Protein AF-A0A7R9QYS7-F1 (afdb_monomer_lite)

Organism: NCBI:txid334625

Sequence (151 aa):
MKAFGRAAPTIPLYYYHNVGRVGDMSFDLMQAVGEGVKQIPHKDLKFFLSTEEILIAALTGLDSRAANCALFNFGPVVECYKKMVSFVDQSDLDSAREEQTKIIGESMKHQMSGNYFVSAKKQFNADVKHLGINVGAARPPLCYQYEWFDS

Structure (mmCIF, N/CA/C/O backbone):
data_AF-A0A7R9QYS7-F1
#
_entry.id   AF-A0A7R9QYS7-F1
#
loop_
_atom_site.group_PDB
_atom_site.id
_atom_site.type_symbol
_atom_site.label_atom_id
_atom_site.label_alt_id
_atom_site.label_comp_id
_atom_site.label_asym_id
_atom_site.label_entity_id
_atom_site.label_seq_id
_atom_site.pdbx_PDB_ins_code
_atom_site.Cartn_x
_atom_site.Cartn_y
_atom_site.Cartn_z
_atom_site.occupancy
_atom_site.B_iso_or_equiv
_atom_site.auth_seq_id
_atom_site.auth_comp_id
_atom_site.auth_asym_id
_atom_site.auth_atom_id
_atom_site.pdbx_PDB_model_num
ATOM 1 N N . MET A 1 1 ? -22.349 -5.500 -11.537 1.00 58.94 1 MET A N 1
ATOM 2 C CA . MET A 1 1 ? -22.186 -6.567 -10.516 1.00 58.94 1 MET A CA 1
ATOM 3 C C . MET A 1 1 ? -23.169 -7.735 -10.656 1.00 58.94 1 MET A C 1
ATOM 5 O O . MET A 1 1 ? -22.706 -8.867 -10.658 1.00 58.94 1 MET A O 1
ATOM 9 N N . LYS A 1 2 ? -24.486 -7.518 -10.850 1.00 64.88 2 LYS A N 1
ATOM 10 C CA . LYS A 1 2 ? -25.498 -8.606 -10.926 1.00 64.88 2 LYS A CA 1
ATOM 11 C C . LYS A 1 2 ? -25.218 -9.698 -11.983 1.00 64.88 2 LYS A C 1
ATOM 13 O O . LYS A 1 2 ? -25.521 -10.862 -11.752 1.00 64.88 2 LYS A O 1
ATOM 18 N N . ALA A 1 3 ? -24.653 -9.355 -13.144 1.00 70.06 3 ALA A N 1
ATOM 19 C CA . ALA A 1 3 ? -24.286 -10.347 -14.166 1.00 70.06 3 ALA A CA 1
ATOM 20 C C . ALA A 1 3 ? -23.095 -11.227 -13.735 1.00 70.06 3 ALA A C 1
ATOM 22 O O . ALA A 1 3 ? -23.166 -12.444 -13.859 1.00 70.06 3 ALA A O 1
ATOM 23 N N . PHE A 1 4 ? -22.056 -10.627 -13.145 1.00 69.00 4 PHE A N 1
ATOM 24 C CA . PHE A 1 4 ? -20.877 -11.346 -12.647 1.00 69.00 4 PHE A CA 1
ATOM 25 C C . PHE A 1 4 ? -21.217 -12.293 -11.490 1.00 69.00 4 PHE A C 1
ATOM 27 O O . PHE A 1 4 ? -20.791 -13.441 -11.506 1.00 69.00 4 PHE A O 1
ATOM 34 N N . GLY A 1 5 ? -22.055 -11.858 -10.541 1.00 72.19 5 GLY A N 1
ATOM 35 C CA . GLY A 1 5 ? -22.501 -12.717 -9.434 1.00 72.19 5 GLY A CA 1
ATOM 36 C C . GLY A 1 5 ? -23.328 -13.916 -9.885 1.00 72.19 5 GLY A C 1
ATOM 37 O O . GLY A 1 5 ? -23.244 -14.976 -9.283 1.00 72.19 5 GLY A O 1
ATOM 38 N N . ARG A 1 6 ? -24.077 -13.787 -10.987 1.00 78.25 6 ARG A N 1
ATOM 39 C CA . ARG A 1 6 ? -24.810 -14.917 -11.578 1.00 78.25 6 ARG A CA 1
ATOM 40 C C . ARG A 1 6 ? -23.905 -15.880 -12.342 1.00 78.25 6 ARG A C 1
ATOM 42 O O . ARG A 1 6 ? -24.185 -17.070 -12.356 1.00 78.25 6 ARG A O 1
ATOM 49 N N . ALA A 1 7 ? -22.840 -15.377 -12.965 1.00 83.56 7 ALA A N 1
ATOM 50 C CA . ALA A 1 7 ? -21.876 -16.204 -13.687 1.00 83.56 7 ALA A CA 1
ATOM 51 C C . ALA A 1 7 ? -20.945 -16.992 -12.747 1.00 83.56 7 ALA A C 1
ATOM 53 O O . ALA A 1 7 ? -20.474 -18.063 -13.117 1.00 83.56 7 ALA A O 1
ATOM 54 N N . ALA A 1 8 ? -20.695 -16.480 -11.538 1.00 82.31 8 ALA A N 1
ATOM 55 C CA . ALA A 1 8 ? -19.837 -17.107 -10.535 1.00 82.31 8 ALA A CA 1
ATOM 56 C C . ALA A 1 8 ? -20.494 -17.093 -9.137 1.00 82.31 8 ALA A C 1
ATOM 58 O O . ALA A 1 8 ? -20.013 -16.408 -8.235 1.00 82.31 8 ALA A O 1
ATOM 59 N N . PRO A 1 9 ? -21.593 -17.843 -8.933 1.00 76.31 9 PRO A N 1
ATOM 60 C CA . PRO A 1 9 ? -22.431 -17.728 -7.734 1.00 76.31 9 PRO A CA 1
ATOM 61 C C . PRO A 1 9 ? -21.768 -18.226 -6.444 1.00 76.31 9 PRO A C 1
ATOM 63 O O . PRO A 1 9 ? -22.224 -17.894 -5.356 1.00 76.31 9 PRO A O 1
ATOM 66 N N . TH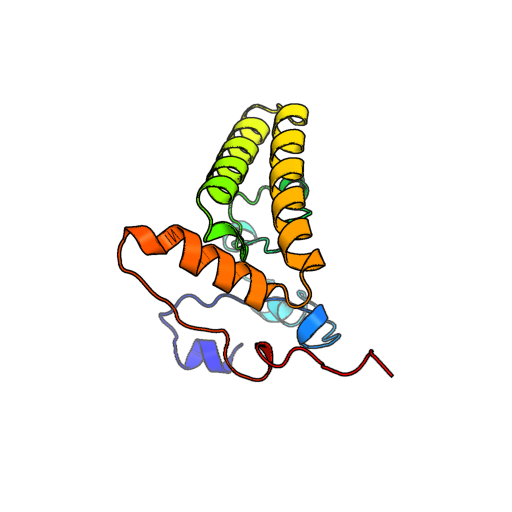R A 1 10 ? -20.702 -19.021 -6.548 1.00 84.12 10 THR A N 1
ATOM 67 C CA . THR A 1 10 ? -19.964 -19.570 -5.401 1.00 84.12 10 THR A CA 1
ATOM 68 C C . THR A 1 10 ? -18.672 -18.812 -5.095 1.00 84.12 10 THR A C 1
ATOM 70 O O . THR A 1 10 ? -18.016 -19.111 -4.098 1.00 84.12 10 THR A O 1
ATOM 73 N N . ILE A 1 11 ? -18.283 -17.845 -5.935 1.00 80.69 11 ILE A N 1
ATOM 74 C CA . ILE A 1 11 ? -17.031 -17.100 -5.779 1.00 80.69 11 ILE A CA 1
ATOM 75 C C . ILE A 1 11 ? -17.317 -15.788 -5.038 1.00 80.69 11 ILE A C 1
ATOM 77 O O . ILE A 1 11 ? -18.163 -15.013 -5.491 1.00 80.69 11 ILE A O 1
ATOM 81 N N . PRO A 1 12 ? -16.602 -15.487 -3.935 1.00 78.69 12 PRO A N 1
ATOM 82 C CA . PRO A 1 12 ? -16.707 -14.191 -3.278 1.00 78.69 12 PRO A CA 1
ATOM 83 C C . PRO A 1 12 ? -16.387 -13.053 -4.252 1.00 78.69 12 PRO A C 1
ATOM 85 O O . PRO A 1 12 ? -15.325 -13.033 -4.877 1.00 78.69 12 PRO A O 1
ATOM 88 N N . LEU A 1 13 ? -17.302 -12.093 -4.369 1.00 77.06 13 LEU A N 1
ATOM 89 C CA . LEU A 1 13 ? -17.107 -10.911 -5.201 1.00 77.06 13 LEU A CA 1
ATOM 90 C C . LEU A 1 13 ? -16.628 -9.735 -4.361 1.00 77.06 13 LEU A C 1
ATOM 92 O O . LEU A 1 13 ? -17.273 -9.351 -3.388 1.00 77.06 13 LEU A O 1
ATOM 96 N N . TYR A 1 14 ? -15.540 -9.115 -4.808 1.00 78.81 14 TYR A N 1
ATOM 97 C CA . TYR A 1 14 ? -15.017 -7.880 -4.239 1.00 78.81 14 TYR A CA 1
ATOM 98 C C . TYR A 1 14 ? -15.256 -6.742 -5.225 1.00 78.81 14 TYR A C 1
ATOM 100 O O . TYR A 1 14 ? -14.896 -6.834 -6.400 1.00 78.81 14 TYR A O 1
ATOM 108 N N . TYR A 1 15 ? -15.883 -5.670 -4.753 1.00 77.94 15 TYR A N 1
ATOM 109 C CA . TYR A 1 15 ? -16.028 -4.454 -5.538 1.00 77.94 15 TYR A CA 1
ATOM 110 C C . TYR A 1 15 ? -14.802 -3.564 -5.326 1.00 77.94 15 TYR A C 1
ATOM 112 O O . TYR A 1 15 ? -14.503 -3.178 -4.198 1.00 77.94 15 TYR A O 1
ATOM 120 N N . TYR A 1 16 ? -14.092 -3.246 -6.408 1.00 79.69 16 TYR A N 1
ATOM 121 C CA . TYR A 1 16 ? -12.925 -2.371 -6.366 1.00 79.69 16 TYR A CA 1
ATOM 122 C C . TYR A 1 16 ? -13.322 -0.950 -6.768 1.00 79.69 16 TYR A C 1
ATOM 124 O O . TYR A 1 16 ? -13.572 -0.668 -7.941 1.00 79.69 16 TYR A O 1
ATOM 132 N N . HIS A 1 17 ? -13.403 -0.062 -5.781 1.00 77.94 17 HIS A N 1
ATOM 133 C CA . HIS A 1 17 ? -13.783 1.328 -5.986 1.00 77.94 17 HIS A CA 1
ATOM 134 C C . HIS A 1 17 ? -12.545 2.198 -6.252 1.00 77.94 17 HIS A C 1
ATOM 136 O O . HIS A 1 17 ? -11.689 2.334 -5.382 1.00 77.94 17 HIS A O 1
ATOM 142 N N . ASN A 1 18 ? -12.434 2.782 -7.452 1.00 76.19 18 ASN A N 1
ATOM 143 C CA . ASN A 1 18 ? -11.303 3.639 -7.835 1.00 76.19 18 ASN A CA 1
ATOM 144 C C . ASN A 1 18 ? -11.745 4.769 -8.781 1.00 76.19 18 ASN A C 1
ATOM 146 O O . ASN A 1 18 ? -11.516 4.711 -9.991 1.00 76.19 18 ASN A O 1
ATOM 150 N N . VAL A 1 19 ? -12.393 5.791 -8.212 1.00 71.44 19 VAL A N 1
ATOM 151 C CA . VAL A 1 19 ? -12.974 6.942 -8.938 1.00 71.44 19 VAL A CA 1
ATOM 152 C C . VAL A 1 19 ? -11.934 7.673 -9.790 1.00 71.44 19 VAL A C 1
ATOM 154 O O . VAL A 1 19 ? -12.204 8.035 -10.930 1.00 71.44 19 VAL A O 1
ATOM 157 N N . GLY A 1 20 ? -10.701 7.805 -9.291 1.00 70.00 20 GLY A N 1
ATOM 158 C CA . GLY A 1 20 ? -9.627 8.503 -10.003 1.00 70.00 20 GLY A CA 1
ATOM 159 C C . GLY A 1 20 ? -9.228 7.871 -11.344 1.00 70.00 20 GLY A C 1
ATOM 160 O O . GLY A 1 20 ? -8.622 8.546 -12.170 1.00 70.00 20 GLY A O 1
ATOM 161 N N . ARG A 1 21 ? -9.555 6.592 -11.587 1.00 71.12 21 ARG A N 1
ATOM 162 C CA . ARG A 1 21 ? -9.223 5.889 -12.842 1.00 71.12 21 ARG A CA 1
ATOM 163 C C . ARG A 1 21 ? -10.401 5.625 -13.755 1.00 71.12 21 ARG A C 1
ATOM 165 O O . ARG A 1 21 ? -10.221 5.567 -14.966 1.00 71.12 21 ARG A O 1
ATOM 172 N N . VAL A 1 22 ? -11.572 5.390 -13.179 1.00 68.38 22 VAL A N 1
ATOM 173 C CA . VAL A 1 22 ? -12.776 5.038 -13.944 1.00 68.38 22 VAL A CA 1
ATOM 174 C C . VAL A 1 22 ? -13.643 6.260 -14.257 1.00 68.38 22 VAL A C 1
ATOM 176 O O . VAL A 1 22 ? -14.679 6.115 -14.900 1.00 68.38 22 VAL A O 1
ATOM 179 N N . GLY A 1 23 ? -13.197 7.452 -13.838 1.00 57.59 23 GLY A N 1
ATOM 180 C CA . GLY A 1 23 ? -13.973 8.684 -13.881 1.00 57.59 23 GLY A CA 1
ATOM 181 C C . GLY A 1 23 ? -14.973 8.750 -12.731 1.00 57.59 23 GLY A C 1
ATOM 182 O O . GLY A 1 23 ? -15.138 7.786 -11.977 1.00 57.59 23 GLY A O 1
ATOM 183 N N . ASP A 1 24 ? -15.645 9.896 -12.610 1.00 50.62 24 ASP A N 1
ATOM 184 C CA . ASP A 1 24 ? -16.733 10.095 -11.655 1.00 50.62 24 ASP A CA 1
ATOM 185 C C . ASP A 1 24 ? -17.956 9.284 -12.102 1.00 50.62 24 ASP A C 1
ATOM 187 O O . ASP A 1 24 ? -18.955 9.786 -12.611 1.00 50.62 24 ASP A O 1
ATOM 191 N N . MET A 1 25 ? -17.864 7.966 -11.950 1.00 48.19 25 MET A N 1
ATOM 192 C CA . MET A 1 25 ? -19.042 7.223 -11.575 1.00 48.19 25 MET A CA 1
ATOM 193 C C . MET A 1 25 ? -19.300 7.687 -10.159 1.00 48.19 25 MET A C 1
ATOM 195 O O . MET A 1 25 ? -18.627 7.208 -9.241 1.00 48.19 25 MET A O 1
ATOM 199 N N . SER A 1 26 ? -20.236 8.624 -10.009 1.00 48.00 26 SER A N 1
ATOM 200 C CA . SER A 1 26 ? -20.943 8.847 -8.760 1.00 48.00 26 SER A CA 1
ATOM 201 C C . SER A 1 26 ? -21.513 7.494 -8.361 1.00 48.00 26 SER A C 1
ATOM 203 O O . SER A 1 26 ? -22.609 7.072 -8.726 1.00 48.00 26 SER A O 1
ATOM 205 N N . PHE A 1 27 ? -20.664 6.716 -7.705 1.00 46.78 27 PHE A N 1
ATOM 206 C CA . PHE A 1 27 ? -21.025 5.442 -7.171 1.00 46.78 27 PHE A CA 1
ATOM 207 C C . PHE A 1 27 ? -21.769 5.848 -5.932 1.00 46.78 27 PHE A C 1
ATOM 209 O O . PHE A 1 27 ? -21.189 6.029 -4.863 1.00 46.78 27 PHE A O 1
ATOM 216 N N . ASP A 1 28 ? -23.065 6.058 -6.112 1.00 47.47 28 ASP A N 1
ATOM 217 C CA . ASP A 1 28 ? -23.952 5.972 -4.993 1.00 47.47 28 ASP A CA 1
ATOM 218 C C . ASP A 1 28 ? -23.796 4.534 -4.503 1.00 47.47 28 ASP A C 1
ATOM 220 O O . ASP A 1 28 ? -24.369 3.580 -5.045 1.00 47.47 28 ASP A O 1
ATOM 224 N N . LEU A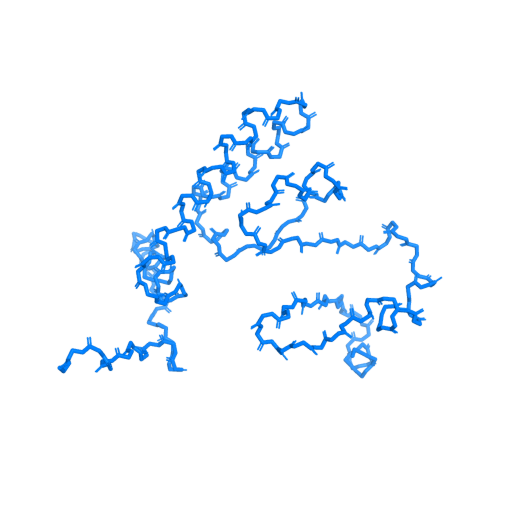 1 29 ? -22.885 4.367 -3.538 1.00 47.28 29 LEU A N 1
ATOM 225 C CA . LEU A 1 29 ? -22.684 3.131 -2.815 1.00 47.28 29 LEU A CA 1
ATOM 226 C C . LEU A 1 29 ? -24.097 2.705 -2.391 1.00 47.28 29 LEU A C 1
ATOM 228 O O . LEU A 1 29 ? -24.544 1.637 -2.768 1.00 47.28 29 LEU A O 1
ATOM 232 N N . MET A 1 30 ? -24.922 3.617 -1.875 1.00 39.72 30 MET A N 1
ATOM 233 C CA . MET A 1 30 ? -26.321 3.370 -1.517 1.00 39.72 30 MET A CA 1
ATOM 234 C C . MET A 1 30 ? -27.293 3.094 -2.679 1.00 39.72 30 MET A C 1
ATOM 236 O O . MET A 1 30 ? -28.462 2.859 -2.391 1.00 39.72 30 MET A O 1
ATOM 240 N N . GLN A 1 31 ? -26.870 3.037 -3.946 1.00 41.53 31 GLN A N 1
ATOM 241 C CA . GLN A 1 31 ? -27.692 2.622 -5.096 1.00 41.53 31 GLN A CA 1
ATOM 242 C C . GLN A 1 31 ? -27.178 1.325 -5.744 1.00 41.53 31 GLN A C 1
ATOM 244 O O . GLN A 1 31 ? -27.957 0.406 -5.992 1.00 41.53 31 GLN A O 1
ATOM 249 N N . ALA A 1 32 ? -25.863 1.179 -5.935 1.00 44.09 32 ALA A N 1
ATOM 250 C CA . ALA A 1 32 ? -25.257 -0.064 -6.435 1.00 44.09 32 ALA A CA 1
ATOM 251 C C . ALA A 1 32 ? -25.167 -1.158 -5.355 1.00 44.09 32 ALA A C 1
ATOM 253 O O . ALA A 1 32 ? -25.299 -2.353 -5.629 1.00 44.09 32 ALA A O 1
ATOM 254 N N . VAL A 1 33 ? -24.964 -0.712 -4.120 1.00 44.56 33 VAL A N 1
ATOM 255 C CA . VAL A 1 33 ? -25.013 -1.444 -2.850 1.00 44.56 33 VAL A CA 1
ATOM 256 C C . VAL A 1 33 ? -26.449 -1.259 -2.297 1.00 44.56 33 VAL A C 1
ATOM 258 O O . VAL A 1 33 ? -26.976 -2.149 -1.662 1.00 44.56 33 VAL A O 1
ATOM 261 N N . GLY A 1 34 ? -27.191 -0.219 -2.695 1.00 37.31 34 GLY A N 1
ATOM 262 C CA . GLY A 1 34 ? -28.587 0.089 -2.323 1.00 37.31 34 GLY A CA 1
ATOM 263 C C . GLY A 1 34 ? -29.666 -0.975 -2.415 1.00 37.31 34 GLY A C 1
ATOM 264 O O . GLY A 1 34 ? -30.480 -1.099 -1.503 1.00 37.31 34 GLY A O 1
ATOM 265 N N . GLU A 1 35 ? -29.697 -1.743 -3.499 1.00 39.06 35 GLU A N 1
ATOM 266 C CA . GLU A 1 35 ? -30.649 -2.856 -3.610 1.00 39.06 35 GLU A CA 1
ATOM 267 C C . GLU A 1 35 ? -30.118 -4.146 -2.966 1.00 39.06 35 GLU A C 1
ATOM 269 O O . GLU A 1 35 ? -30.905 -5.022 -2.624 1.00 39.06 35 GLU A O 1
ATOM 274 N N . GLY A 1 36 ? -28.798 -4.271 -2.783 1.00 36.97 36 GLY A N 1
ATOM 275 C CA . GLY A 1 36 ? -28.157 -5.476 -2.245 1.00 36.97 36 GLY A CA 1
ATOM 276 C C . GLY A 1 36 ? -27.792 -5.415 -0.759 1.00 36.97 36 GLY A C 1
ATOM 277 O O . GLY A 1 36 ? -27.675 -6.449 -0.130 1.00 36.97 36 GLY A O 1
ATOM 278 N N . VAL A 1 37 ? -27.632 -4.230 -0.174 1.00 40.81 37 VAL A N 1
ATOM 279 C CA . VAL A 1 37 ? -27.010 -3.990 1.145 1.00 40.81 37 VAL A CA 1
ATOM 280 C C . VAL A 1 37 ? -27.906 -3.258 2.115 1.00 40.81 37 VAL A C 1
ATOM 282 O O . VAL A 1 37 ? -27.723 -3.397 3.316 1.00 40.81 37 VAL A O 1
ATOM 285 N N . LYS A 1 38 ? -29.020 -2.687 1.648 1.00 39.91 38 LYS A N 1
ATOM 286 C CA . LYS A 1 38 ? -30.182 -2.575 2.541 1.00 39.91 38 LYS A CA 1
ATOM 287 C C . LYS A 1 38 ? -30.609 -3.948 3.102 1.00 39.91 38 LYS A C 1
ATOM 289 O O . LYS A 1 38 ? -31.336 -3.989 4.085 1.00 39.91 38 LYS A O 1
ATOM 294 N N . GLN A 1 39 ? -30.138 -5.053 2.504 1.00 41.81 39 GLN A N 1
ATOM 295 C CA . GLN A 1 39 ? -30.362 -6.432 2.950 1.00 41.81 39 GLN A CA 1
ATOM 296 C C . GLN A 1 39 ? -29.109 -7.169 3.457 1.00 41.81 39 GLN A C 1
ATOM 298 O O . GLN A 1 39 ? -29.258 -8.264 3.991 1.00 41.81 39 GLN A O 1
ATOM 303 N N . ILE A 1 40 ? -27.900 -6.611 3.312 1.00 48.84 40 ILE A N 1
ATOM 304 C CA . ILE A 1 40 ? -26.669 -7.210 3.850 1.00 48.84 40 ILE A CA 1
ATOM 305 C C . ILE A 1 40 ? -26.319 -6.418 5.108 1.00 48.84 40 ILE A C 1
ATOM 307 O O . ILE A 1 40 ? -25.910 -5.260 4.998 1.00 48.84 40 ILE A O 1
ATOM 311 N N . PRO A 1 41 ? -26.515 -6.996 6.302 1.00 52.16 41 PRO A N 1
ATOM 312 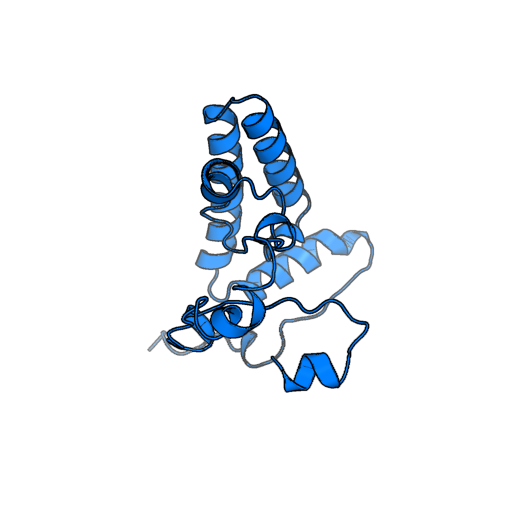C CA . PRO A 1 41 ? -26.093 -6.380 7.548 1.00 52.16 41 PRO A CA 1
ATOM 313 C C . PRO A 1 41 ? -24.661 -5.843 7.433 1.00 52.16 41 PRO A C 1
ATOM 315 O O . PRO A 1 41 ? -23.785 -6.532 6.924 1.00 52.16 41 PRO A O 1
ATOM 318 N N . HIS A 1 42 ? -24.394 -4.636 7.941 1.00 56.44 42 HIS A N 1
ATOM 319 C CA . HIS A 1 42 ? -23.054 -4.024 7.896 1.00 56.44 42 HIS A CA 1
ATOM 320 C C . HIS A 1 42 ? -21.932 -4.954 8.400 1.00 56.44 42 HIS A C 1
ATOM 322 O O . HIS A 1 42 ? -20.813 -4.880 7.903 1.00 56.44 42 HIS A O 1
ATOM 328 N N . LYS A 1 43 ? -22.244 -5.866 9.332 1.00 59.91 43 LYS A N 1
ATOM 329 C CA . LYS A 1 43 ? -21.332 -6.900 9.859 1.00 59.91 43 LYS A CA 1
ATOM 330 C C . LYS A 1 43 ? -20.834 -7.908 8.806 1.00 59.91 43 LYS A C 1
ATOM 332 O O . LYS A 1 43 ? -19.827 -8.568 9.029 1.00 59.91 43 LYS A O 1
ATOM 337 N N . ASP A 1 44 ? -21.542 -8.038 7.688 1.00 64.25 44 ASP A N 1
ATOM 338 C CA . ASP A 1 44 ? -21.256 -8.996 6.618 1.00 64.25 44 ASP A CA 1
ATOM 339 C C . ASP A 1 44 ? -20.455 -8.349 5.467 1.00 64.25 44 ASP A C 1
ATOM 341 O O . ASP A 1 44 ? -20.087 -9.018 4.499 1.00 64.25 44 ASP A O 1
ATOM 345 N N . LEU A 1 45 ? -20.144 -7.049 5.571 1.00 66.94 45 LEU A N 1
ATOM 346 C CA . LEU A 1 45 ? -19.270 -6.336 4.643 1.00 66.94 45 LEU A CA 1
ATOM 347 C C . LEU A 1 45 ? -17.852 -6.254 5.202 1.00 66.94 45 LEU A C 1
ATOM 349 O O . LEU A 1 45 ? -17.633 -5.853 6.342 1.00 66.94 45 LEU A O 1
ATOM 353 N N . LYS A 1 46 ? -16.870 -6.572 4.356 1.00 72.75 46 LYS A N 1
ATOM 354 C CA . LYS A 1 46 ? -15.456 -6.329 4.645 1.00 72.75 46 LYS A CA 1
ATOM 355 C C . LYS A 1 46 ? -14.969 -5.161 3.808 1.00 72.75 46 LYS A C 1
ATOM 357 O O . LYS A 1 46 ? -14.994 -5.224 2.579 1.00 72.75 46 LYS A O 1
ATOM 362 N N . PHE A 1 47 ? -14.515 -4.114 4.480 1.00 75.75 47 PHE A N 1
ATOM 363 C CA . PHE A 1 47 ? -13.857 -2.988 3.840 1.00 75.75 47 PHE A CA 1
ATOM 364 C C . PHE A 1 47 ? -12.362 -3.281 3.739 1.00 75.75 47 PHE A C 1
ATOM 366 O O . PHE A 1 47 ? -11.762 -3.833 4.653 1.00 75.75 47 PHE A O 1
ATOM 373 N N . PHE A 1 48 ? -11.771 -2.945 2.599 1.00 81.81 48 PHE A N 1
ATOM 374 C CA . PHE A 1 48 ? -10.333 -3.027 2.382 1.00 81.81 48 PHE A CA 1
ATOM 375 C C . PHE A 1 48 ? -9.899 -1.651 1.916 1.00 81.81 48 PHE A C 1
ATOM 377 O O . PHE A 1 48 ? -10.335 -1.211 0.852 1.00 81.81 48 PHE A O 1
ATOM 384 N N . LEU A 1 49 ? -9.089 -0.955 2.709 1.00 81.19 49 LEU A N 1
ATOM 385 C CA . LEU A 1 49 ? -8.567 0.335 2.271 1.00 81.19 49 LEU A CA 1
ATOM 386 C C . LEU A 1 49 ? -7.331 0.144 1.406 1.00 81.19 49 LEU A C 1
ATOM 388 O O . LEU A 1 49 ? -6.498 -0.717 1.678 1.00 81.19 49 LEU A O 1
ATOM 392 N N . SER A 1 50 ? -7.244 0.955 0.356 1.00 82.56 50 SER A N 1
ATOM 393 C CA . SER A 1 50 ? -6.235 0.810 -0.693 1.00 82.56 50 SER A CA 1
ATOM 394 C C . SER A 1 50 ? -5.359 2.031 -0.909 1.00 82.56 50 SER A C 1
ATOM 396 O O . SER A 1 50 ? -4.572 2.036 -1.847 1.00 82.56 50 SER A O 1
ATOM 398 N N . THR A 1 51 ? -5.495 3.044 -0.058 1.00 83.62 51 THR A N 1
ATOM 399 C CA . THR A 1 51 ? -4.723 4.283 -0.143 1.00 83.62 51 THR A CA 1
ATOM 400 C C . THR A 1 51 ? -3.692 4.286 0.974 1.00 83.62 51 THR A C 1
ATOM 402 O O . THR A 1 51 ? -4.045 4.453 2.145 1.00 83.62 51 THR A O 1
ATOM 405 N N . GLU A 1 52 ? -2.431 4.064 0.607 1.00 85.25 52 GLU A N 1
ATOM 406 C CA . GLU A 1 52 ? -1.293 3.933 1.516 1.00 85.25 52 GLU A CA 1
ATOM 407 C C . GLU A 1 52 ? -1.174 5.113 2.491 1.00 85.25 52 GLU A C 1
ATOM 409 O O . GLU A 1 52 ? -0.784 4.925 3.641 1.00 85.25 52 GLU A O 1
ATOM 414 N N . GLU A 1 53 ? -1.539 6.320 2.059 1.00 84.94 53 GLU A N 1
ATOM 415 C CA . GLU A 1 53 ? -1.344 7.570 2.796 1.00 84.94 53 GLU A CA 1
ATOM 416 C C . GLU A 1 53 ? -2.327 7.787 3.958 1.00 84.94 53 GLU A C 1
ATOM 418 O O . GLU A 1 53 ? -2.092 8.648 4.805 1.00 84.94 53 GLU A O 1
ATOM 423 N N . ILE A 1 54 ? -3.424 7.025 4.018 1.00 85.69 54 ILE A N 1
ATOM 424 C CA . ILE A 1 54 ? -4.516 7.235 4.988 1.00 85.69 54 ILE A CA 1
ATOM 425 C C . ILE A 1 54 ? -4.910 5.958 5.745 1.00 85.69 54 ILE A C 1
ATOM 427 O O . ILE A 1 54 ? -6.016 5.859 6.283 1.00 85.69 54 ILE A O 1
ATOM 431 N N . LEU A 1 55 ? -4.018 4.969 5.813 1.00 89.50 55 LEU A N 1
ATOM 432 C CA . LEU A 1 55 ? -4.286 3.682 6.462 1.00 89.50 55 LEU A CA 1
ATOM 433 C C . LEU A 1 55 ? -4.613 3.821 7.958 1.00 89.50 55 LEU A C 1
ATOM 435 O O . LEU A 1 55 ? -5.500 3.131 8.451 1.00 89.50 55 LEU A O 1
ATOM 439 N N . ILE A 1 56 ? -3.979 4.744 8.684 1.00 88.62 56 ILE A N 1
ATOM 440 C CA . ILE A 1 56 ? -4.280 4.973 10.108 1.00 88.62 56 ILE A CA 1
ATOM 441 C C . ILE A 1 56 ? -5.714 5.477 10.346 1.00 88.62 56 ILE A C 1
ATOM 443 O O . ILE A 1 56 ? -6.364 5.084 11.319 1.00 88.62 56 ILE A O 1
ATOM 447 N N . ALA A 1 57 ? -6.249 6.299 9.437 1.00 83.56 57 ALA A N 1
ATOM 448 C CA . ALA A 1 57 ? -7.629 6.777 9.517 1.00 83.56 57 ALA A CA 1
ATOM 449 C C . ALA A 1 57 ? -8.624 5.626 9.293 1.00 83.56 57 ALA A C 1
ATOM 451 O O . ALA A 1 57 ? -9.689 5.590 9.905 1.00 83.56 57 ALA A O 1
ATOM 452 N N . ALA A 1 58 ? -8.246 4.642 8.471 1.00 81.69 58 ALA A N 1
ATOM 453 C CA . ALA A 1 58 ? -9.004 3.410 8.282 1.00 81.69 58 ALA A CA 1
ATOM 454 C C . ALA A 1 58 ? -9.119 2.596 9.574 1.00 81.69 58 ALA A C 1
ATOM 456 O O . ALA A 1 58 ? -10.206 2.151 9.943 1.00 81.69 58 ALA A O 1
ATOM 457 N N . LEU A 1 59 ? -7.981 2.412 10.247 1.00 84.12 59 LEU A N 1
ATOM 458 C CA . LEU A 1 59 ? -7.878 1.596 11.451 1.00 84.12 59 LEU A CA 1
ATOM 459 C C . LEU A 1 59 ? -8.677 2.198 12.606 1.00 84.12 59 LEU A C 1
ATOM 461 O O . LEU A 1 59 ? -9.347 1.474 13.331 1.00 84.12 59 LEU A O 1
ATOM 465 N N . THR A 1 60 ? -8.628 3.521 12.748 1.00 84.38 60 THR A N 1
ATOM 466 C CA . THR A 1 60 ? -9.243 4.236 13.874 1.00 84.38 60 THR A CA 1
ATOM 467 C C . THR A 1 60 ? -10.694 4.655 13.619 1.00 84.38 60 THR A C 1
ATOM 469 O O . THR A 1 60 ? -11.487 4.672 14.554 1.00 84.38 60 THR A O 1
ATOM 472 N N . GLY A 1 61 ? -11.064 4.985 12.375 1.00 76.12 61 GLY A N 1
ATOM 473 C CA . GLY A 1 61 ? -12.395 5.506 12.037 1.00 76.12 61 GLY A CA 1
ATOM 474 C C . GLY A 1 61 ? -13.376 4.477 11.473 1.00 76.12 61 GLY A C 1
ATOM 475 O O . GLY A 1 61 ? -14.581 4.618 11.665 1.00 76.12 61 GLY A O 1
ATOM 476 N N . LEU A 1 62 ? -12.881 3.451 10.773 1.00 71.44 62 LEU A N 1
ATOM 477 C CA . LEU A 1 62 ? -13.713 2.416 10.137 1.00 71.44 62 LEU A CA 1
ATOM 478 C C . LEU A 1 62 ? -13.577 1.047 10.810 1.00 71.44 62 LEU A C 1
ATOM 480 O O . LEU A 1 62 ? -14.198 0.087 10.356 1.00 71.44 62 LEU A O 1
ATOM 484 N N . ASP A 1 63 ? -12.732 0.955 11.840 1.00 72.31 63 ASP A N 1
ATOM 485 C CA . ASP A 1 63 ? -12.364 -0.281 12.538 1.00 72.31 63 ASP A CA 1
ATOM 486 C C . ASP A 1 63 ? -11.922 -1.416 11.588 1.00 72.31 63 ASP A C 1
ATOM 488 O O . ASP A 1 63 ? -12.012 -2.608 11.878 1.00 72.31 63 ASP A O 1
ATOM 492 N N . SER A 1 64 ? -11.410 -1.055 10.408 1.00 79.75 64 SER A N 1
ATOM 493 C CA . SER A 1 64 ? -11.024 -2.024 9.387 1.00 79.75 64 SER A CA 1
ATOM 494 C C . SER A 1 64 ? -9.557 -2.392 9.532 1.00 79.75 64 SER A C 1
ATOM 496 O O . SER A 1 64 ? -8.681 -1.610 9.180 1.00 79.75 64 SER A O 1
ATOM 498 N N . ARG A 1 65 ? -9.278 -3.621 9.978 1.00 83.94 65 ARG A N 1
ATOM 499 C CA . ARG A 1 65 ? -7.910 -4.178 10.030 1.00 83.94 65 ARG A CA 1
ATOM 500 C C . ARG A 1 65 ? -7.399 -4.686 8.678 1.00 83.94 65 ARG A C 1
ATOM 502 O O . ARG A 1 65 ? -6.227 -5.047 8.553 1.00 83.94 65 ARG A O 1
ATOM 509 N N . ALA A 1 66 ? -8.259 -4.723 7.664 1.00 84.31 66 ALA A N 1
ATOM 510 C CA . ALA A 1 66 ? -7.907 -5.182 6.331 1.00 84.31 66 ALA A CA 1
ATOM 511 C C . ALA A 1 66 ? -7.534 -4.007 5.413 1.00 84.31 66 ALA A C 1
ATOM 513 O O . ALA A 1 66 ? -8.268 -3.022 5.298 1.00 84.31 66 ALA A O 1
ATOM 514 N N . ALA A 1 67 ? -6.406 -4.151 4.719 1.00 88.06 67 ALA A N 1
ATOM 515 C CA . ALA A 1 67 ? -5.914 -3.200 3.731 1.00 88.06 67 ALA A CA 1
ATOM 516 C C . ALA A 1 67 ? -5.365 -3.938 2.503 1.00 88.06 67 ALA A C 1
ATOM 518 O O . ALA A 1 67 ? -4.906 -5.078 2.594 1.00 88.06 67 ALA A O 1
ATOM 519 N N . ASN A 1 68 ? -5.445 -3.287 1.348 1.00 88.00 68 ASN A N 1
ATOM 520 C CA . ASN A 1 68 ? -4.968 -3.782 0.065 1.00 88.00 68 ASN A CA 1
ATOM 521 C C . ASN A 1 68 ? -4.208 -2.666 -0.655 1.00 88.00 68 ASN A C 1
ATOM 523 O O . ASN A 1 68 ? -4.820 -1.862 -1.356 1.00 88.00 68 ASN A O 1
ATOM 527 N N . CYS A 1 69 ? -2.890 -2.645 -0.484 1.00 89.12 69 CYS A N 1
ATOM 528 C CA . CYS A 1 69 ? -2.001 -1.605 -0.988 1.00 89.12 69 CYS A CA 1
ATOM 529 C C . CYS A 1 69 ? -0.987 -2.176 -1.979 1.00 89.12 69 CYS A C 1
ATOM 531 O O . CYS A 1 69 ? -0.505 -3.301 -1.822 1.00 89.12 69 CYS A O 1
ATOM 533 N N . ALA A 1 70 ? -0.614 -1.384 -2.983 1.00 86.25 70 ALA A N 1
ATOM 534 C CA . ALA A 1 70 ? 0.369 -1.787 -3.982 1.00 86.25 70 ALA A CA 1
ATOM 535 C C . ALA A 1 70 ? 1.746 -2.036 -3.345 1.00 86.25 70 ALA A C 1
ATOM 537 O O . ALA A 1 70 ? 2.466 -2.949 -3.759 1.00 86.25 70 ALA A O 1
ATOM 538 N N . LEU A 1 71 ? 2.088 -1.277 -2.300 1.00 89.19 71 LEU A N 1
ATOM 539 C CA . LEU A 1 71 ? 3.361 -1.418 -1.589 1.00 89.19 71 LEU A CA 1
ATOM 540 C C . LEU A 1 71 ? 3.438 -2.624 -0.649 1.00 89.19 71 LEU A C 1
ATOM 542 O O . LEU A 1 71 ? 4.518 -2.931 -0.155 1.00 89.19 71 LEU A O 1
ATOM 546 N N . PHE A 1 72 ? 2.350 -3.363 -0.418 1.00 91.31 72 PHE A N 1
ATOM 547 C CA . PHE A 1 72 ? 2.395 -4.561 0.437 1.00 91.31 72 PHE A CA 1
ATOM 548 C C . PHE A 1 72 ? 3.125 -5.746 -0.211 1.00 91.31 72 PHE A C 1
ATOM 550 O O . PHE A 1 72 ? 3.281 -6.799 0.400 1.00 91.31 72 PHE A O 1
ATOM 557 N N . ASN A 1 73 ? 3.638 -5.559 -1.426 1.00 86.62 73 ASN A N 1
ATOM 558 C CA . ASN A 1 73 ? 4.625 -6.451 -2.024 1.00 86.62 73 ASN A CA 1
ATOM 559 C C . ASN A 1 73 ? 6.032 -6.274 -1.414 1.00 86.62 73 ASN A C 1
ATOM 561 O O . ASN A 1 73 ? 6.904 -7.103 -1.664 1.00 86.62 73 ASN A O 1
ATOM 565 N N . PHE A 1 74 ? 6.256 -5.225 -0.613 1.00 89.50 74 PHE A N 1
ATOM 566 C CA . PHE A 1 74 ? 7.529 -4.931 0.040 1.00 89.50 74 PHE A CA 1
ATOM 567 C C . PHE A 1 74 ? 7.468 -5.275 1.528 1.00 89.50 74 PHE A C 1
ATOM 569 O O . PHE A 1 74 ? 6.686 -4.695 2.285 1.00 89.50 74 PHE A O 1
ATOM 576 N N . GLY A 1 75 ? 8.340 -6.190 1.961 1.00 88.38 75 GLY A N 1
ATOM 577 C CA . GLY A 1 75 ? 8.425 -6.643 3.354 1.00 88.38 75 GLY A CA 1
ATOM 578 C C . GLY A 1 75 ? 8.472 -5.500 4.378 1.00 88.38 75 GLY A C 1
ATOM 579 O O . GLY A 1 75 ? 7.643 -5.494 5.285 1.00 88.38 75 GLY A O 1
ATOM 580 N N . PRO A 1 76 ? 9.350 -4.488 4.222 1.00 90.44 76 PRO A N 1
ATOM 581 C CA . PRO A 1 76 ? 9.423 -3.368 5.161 1.00 90.44 76 PRO A CA 1
ATOM 582 C C . PRO A 1 76 ? 8.098 -2.616 5.341 1.00 90.44 76 PRO A C 1
ATOM 584 O O . PRO A 1 76 ? 7.751 -2.254 6.463 1.00 90.44 76 PRO A O 1
ATOM 587 N N . VAL A 1 77 ? 7.329 -2.422 4.265 1.00 93.00 77 VAL A N 1
ATOM 588 C CA . VAL A 1 77 ? 6.036 -1.720 4.318 1.00 93.00 77 VAL A CA 1
ATOM 589 C C . VAL A 1 77 ? 4.991 -2.561 5.049 1.00 93.00 77 VAL A C 1
ATOM 591 O O . VAL A 1 77 ? 4.254 -2.037 5.883 1.00 93.00 77 VAL A O 1
ATOM 594 N N . VAL A 1 78 ? 4.957 -3.872 4.791 1.00 93.56 78 VAL A N 1
ATOM 595 C CA . VAL A 1 78 ? 4.070 -4.805 5.504 1.00 93.56 78 VAL A CA 1
ATOM 596 C C . VAL A 1 78 ? 4.380 -4.823 7.000 1.00 93.56 78 VAL A C 1
ATOM 598 O O . VAL A 1 78 ? 3.461 -4.814 7.817 1.00 93.56 78 VAL A O 1
ATOM 601 N N . GLU A 1 79 ? 5.657 -4.815 7.375 1.00 95.56 79 GLU A N 1
ATOM 602 C CA . GLU A 1 79 ? 6.055 -4.780 8.782 1.00 95.56 79 GLU A CA 1
ATOM 603 C C . GLU A 1 79 ? 5.680 -3.454 9.459 1.00 95.56 79 GLU A C 1
ATOM 605 O O . GLU A 1 79 ? 5.187 -3.477 10.588 1.00 95.56 79 GLU A O 1
ATOM 610 N N . CYS A 1 80 ? 5.813 -2.314 8.768 1.00 96.25 80 CYS A N 1
ATOM 611 C CA . CYS A 1 80 ? 5.302 -1.031 9.269 1.00 96.25 80 CYS A CA 1
ATOM 612 C C . CYS A 1 80 ? 3.781 -1.091 9.482 1.00 96.25 80 CYS A C 1
ATOM 614 O O . CYS A 1 80 ? 3.286 -0.700 10.537 1.00 96.25 80 CYS A O 1
ATOM 616 N N . TYR A 1 81 ? 3.029 -1.653 8.527 1.00 95.75 81 TYR A N 1
ATOM 617 C CA . TYR A 1 81 ? 1.575 -1.789 8.650 1.00 95.75 81 TYR A CA 1
ATOM 618 C C . TYR A 1 81 ? 1.169 -2.674 9.837 1.00 95.75 81 TYR A C 1
ATOM 620 O O . TYR A 1 81 ? 0.298 -2.296 10.618 1.00 95.75 81 TYR A O 1
ATOM 628 N N . LYS A 1 82 ? 1.822 -3.827 10.029 1.00 95.69 82 LYS A N 1
ATOM 629 C CA . LYS A 1 82 ? 1.555 -4.708 11.180 1.00 95.69 82 LYS A CA 1
ATOM 630 C C . LYS A 1 82 ? 1.827 -4.015 12.515 1.00 95.69 82 LYS A C 1
ATOM 632 O O . LYS A 1 82 ? 1.032 -4.153 13.443 1.00 95.69 82 LYS A O 1
ATOM 637 N N . LYS A 1 83 ? 2.930 -3.264 12.617 1.00 97.56 83 LYS A N 1
ATOM 638 C CA . LYS A 1 83 ? 3.243 -2.468 13.814 1.00 97.56 83 LYS A CA 1
ATOM 639 C C . LYS A 1 83 ? 2.199 -1.388 14.053 1.00 97.56 83 LYS A C 1
ATOM 641 O O . LYS A 1 83 ? 1.706 -1.276 15.166 1.00 97.56 83 LYS A O 1
ATOM 646 N N . MET A 1 84 ? 1.814 -0.662 13.006 1.00 96.56 84 MET A N 1
ATOM 647 C CA . MET A 1 84 ? 0.766 0.354 13.074 1.00 96.56 84 MET A CA 1
ATOM 648 C C . MET A 1 84 ? -0.548 -0.223 13.614 1.00 96.56 84 MET A C 1
ATOM 650 O O . MET A 1 84 ? -1.134 0.365 14.515 1.00 96.56 84 MET A O 1
ATOM 654 N N . VAL A 1 85 ? -0.980 -1.392 13.124 1.00 95.19 85 VAL A N 1
ATOM 655 C CA . VAL A 1 85 ? -2.159 -2.101 13.652 1.00 95.19 85 VAL A CA 1
ATOM 656 C C . VAL A 1 85 ? -1.999 -2.407 15.143 1.00 95.19 85 VAL A C 1
ATOM 658 O O . VAL A 1 85 ? -2.877 -2.070 15.930 1.00 95.19 85 VAL A O 1
ATOM 661 N N . SER A 1 86 ? -0.860 -2.984 15.536 1.00 96.75 86 SER A N 1
ATOM 662 C CA . SER A 1 86 ? -0.572 -3.328 16.934 1.00 96.75 86 SER A CA 1
ATOM 663 C C . SER A 1 86 ? -0.597 -2.108 17.863 1.00 96.75 86 SER A C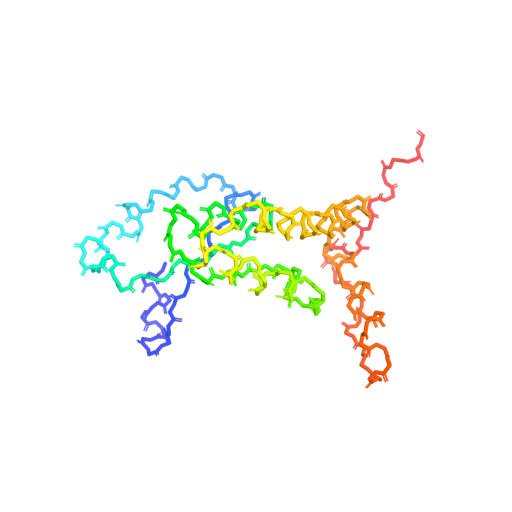 1
ATOM 665 O O . SER A 1 86 ? -1.127 -2.187 18.969 1.00 96.75 86 SER A O 1
ATOM 667 N N . PHE A 1 87 ? -0.062 -0.969 17.417 1.00 97.56 87 PHE A N 1
ATOM 668 C CA . PHE A 1 87 ? -0.089 0.282 18.174 1.00 97.56 87 PHE A CA 1
ATOM 669 C C . PHE A 1 87 ? -1.503 0.860 18.296 1.00 97.56 87 PHE A C 1
ATOM 671 O O . PHE A 1 87 ? -1.892 1.276 19.385 1.00 97.56 87 PHE A O 1
ATOM 678 N N . VAL A 1 88 ? -2.313 0.808 17.230 1.00 95.12 88 VAL A N 1
ATOM 679 C CA . VAL A 1 88 ? -3.733 1.199 17.299 1.00 95.12 88 VAL A CA 1
ATOM 680 C C . VAL A 1 88 ? -4.496 0.328 18.298 1.00 95.12 88 VAL A C 1
ATOM 682 O O . VAL A 1 88 ? -5.241 0.864 19.116 1.00 95.12 88 VAL A O 1
ATOM 685 N N . ASP A 1 89 ? -4.276 -0.989 18.294 1.00 94.38 89 ASP A N 1
ATOM 686 C CA . ASP A 1 89 ? -4.917 -1.908 19.245 1.00 94.38 89 ASP A CA 1
ATOM 687 C C . ASP A 1 89 ? -4.502 -1.620 20.705 1.00 94.38 89 ASP A C 1
ATOM 689 O O . ASP A 1 89 ? -5.269 -1.864 21.635 1.00 94.38 89 ASP A O 1
ATOM 693 N N . GLN A 1 90 ? -3.315 -1.042 20.911 1.00 96.88 90 GLN A N 1
ATOM 694 C CA . GLN A 1 90 ? -2.807 -0.584 22.210 1.00 96.88 90 GLN A CA 1
ATOM 695 C C . GLN A 1 90 ? -3.194 0.867 22.546 1.00 96.88 90 GLN A C 1
ATOM 697 O O . GLN A 1 90 ? -2.804 1.372 23.595 1.00 96.88 90 GLN A O 1
ATOM 702 N N . SER A 1 91 ? -3.970 1.540 21.687 1.00 95.88 91 SER A N 1
ATOM 703 C CA . SER A 1 91 ? -4.293 2.972 21.797 1.00 95.88 91 SER A CA 1
ATOM 704 C C . SER A 1 91 ? -3.072 3.913 21.769 1.00 95.88 91 SER A C 1
ATOM 706 O O . SER A 1 91 ? -3.178 5.069 22.175 1.00 95.88 91 SER A O 1
ATOM 708 N N . ASP A 1 92 ? -1.930 3.455 21.251 1.00 97.62 92 ASP A N 1
ATOM 709 C CA . ASP A 1 92 ? -0.722 4.258 21.037 1.00 97.62 92 ASP A CA 1
ATOM 710 C C . ASP A 1 92 ? -0.743 4.881 19.631 1.00 97.62 92 ASP A C 1
ATOM 712 O O . ASP A 1 92 ? -0.158 4.382 18.665 1.00 97.62 92 ASP A O 1
ATOM 716 N N . LEU A 1 93 ? -1.499 5.972 19.490 1.00 96.00 93 LEU A N 1
ATOM 717 C CA . LEU A 1 93 ? -1.702 6.618 18.191 1.00 96.00 93 LEU A CA 1
ATOM 718 C C . LEU A 1 93 ? -0.463 7.360 17.679 1.00 96.00 93 LEU A C 1
ATOM 720 O O . LEU A 1 93 ? -0.332 7.535 16.465 1.00 96.00 93 LEU A O 1
ATOM 724 N N . ASP A 1 94 ? 0.442 7.767 18.566 1.00 97.25 94 ASP A N 1
ATOM 725 C CA . ASP A 1 94 ? 1.666 8.465 18.178 1.00 97.25 94 ASP A CA 1
ATOM 726 C C . ASP A 1 94 ? 2.627 7.491 17.493 1.00 97.25 94 ASP A C 1
ATOM 728 O O . ASP A 1 94 ? 3.019 7.724 16.345 1.00 97.25 94 ASP A O 1
ATOM 732 N N . SER A 1 95 ? 2.888 6.332 18.105 1.00 98.06 95 SER A N 1
ATOM 733 C CA . SER A 1 95 ? 3.691 5.279 17.473 1.00 98.06 95 SER A CA 1
ATOM 734 C C . SER A 1 95 ? 3.039 4.755 16.187 1.00 98.06 95 SER A C 1
ATOM 736 O O . SER A 1 95 ? 3.714 4.529 15.179 1.00 98.06 95 SER A O 1
ATOM 738 N N . ALA A 1 96 ? 1.707 4.616 16.161 1.00 97.06 96 ALA A N 1
ATOM 739 C CA . ALA A 1 96 ? 0.989 4.246 14.940 1.00 97.06 96 ALA A CA 1
ATOM 740 C C . ALA A 1 96 ? 1.197 5.273 13.811 1.00 97.06 96 ALA A C 1
ATOM 742 O O . ALA A 1 96 ? 1.395 4.904 12.649 1.00 97.06 96 ALA A O 1
ATOM 743 N N . ARG A 1 97 ? 1.184 6.571 14.137 1.00 96.50 97 ARG A N 1
ATOM 744 C CA . ARG A 1 97 ? 1.404 7.658 13.175 1.00 96.50 97 ARG A CA 1
ATOM 745 C C . ARG A 1 97 ? 2.835 7.683 12.646 1.00 96.50 97 ARG A C 1
ATOM 747 O O . ARG A 1 97 ? 3.044 7.996 11.469 1.00 96.50 97 ARG A O 1
ATOM 754 N N . GLU A 1 98 ? 3.817 7.342 13.471 1.00 97.81 98 GLU A N 1
ATOM 755 C CA . GLU A 1 98 ? 5.200 7.188 13.015 1.00 97.81 98 GLU A CA 1
ATOM 756 C C . GLU A 1 98 ? 5.321 6.079 11.963 1.00 97.81 98 GLU A C 1
ATOM 758 O O . GLU A 1 98 ? 5.942 6.283 10.917 1.00 97.81 98 GLU A O 1
ATOM 763 N N . GLU A 1 99 ? 4.673 4.932 12.176 1.00 97.56 99 GLU A N 1
ATOM 764 C CA . GLU A 1 99 ? 4.645 3.845 11.190 1.00 97.56 99 GLU A CA 1
ATOM 765 C C . GLU A 1 99 ? 3.901 4.248 9.900 1.00 97.56 99 GLU A C 1
ATOM 767 O O . GLU A 1 99 ? 4.402 4.000 8.801 1.00 97.56 99 GLU A O 1
ATOM 772 N N . GLN A 1 100 ? 2.773 4.965 9.998 1.00 95.88 100 GLN A N 1
ATOM 773 C CA . GLN A 1 100 ? 2.084 5.553 8.836 1.00 95.88 100 GLN A CA 1
ATOM 774 C C . GLN A 1 100 ? 3.002 6.493 8.038 1.00 95.88 100 GLN A C 1
ATOM 776 O O . GLN A 1 100 ? 2.981 6.493 6.804 1.00 95.88 100 GLN A O 1
ATOM 781 N N . THR A 1 101 ? 3.824 7.285 8.727 1.00 96.31 101 THR A N 1
ATOM 782 C CA . THR A 1 101 ? 4.765 8.221 8.097 1.00 96.31 101 THR A CA 1
ATOM 783 C C . THR A 1 101 ? 5.843 7.480 7.307 1.00 96.31 101 THR A C 1
ATOM 785 O O . THR A 1 101 ? 6.186 7.894 6.200 1.00 96.31 101 THR A O 1
ATOM 788 N N . LYS A 1 102 ? 6.332 6.341 7.816 1.00 96.00 102 LYS A N 1
ATOM 789 C CA . LYS A 1 102 ? 7.282 5.480 7.089 1.00 96.00 102 LYS A CA 1
ATOM 790 C C . LYS A 1 102 ? 6.658 4.920 5.809 1.00 96.00 102 LYS A C 1
ATOM 792 O O . LYS A 1 102 ? 7.288 4.974 4.755 1.00 96.00 102 LYS A O 1
ATOM 797 N N . ILE A 1 103 ? 5.406 4.456 5.876 1.00 95.25 103 ILE A N 1
ATOM 798 C CA . ILE A 1 103 ? 4.660 3.964 4.703 1.00 95.25 103 ILE A CA 1
ATOM 799 C C . ILE A 1 103 ? 4.490 5.075 3.655 1.00 95.25 103 ILE A C 1
ATOM 801 O O . ILE A 1 103 ? 4.748 4.845 2.472 1.00 95.25 103 ILE A O 1
ATOM 805 N N . ILE A 1 104 ? 4.112 6.287 4.080 1.00 93.88 104 ILE A N 1
ATOM 806 C CA . ILE A 1 104 ? 4.007 7.457 3.191 1.00 93.88 104 ILE A CA 1
ATOM 807 C C . ILE A 1 104 ? 5.353 7.744 2.526 1.00 93.88 104 ILE A C 1
ATOM 809 O O . ILE A 1 104 ? 5.402 7.957 1.317 1.00 93.88 104 ILE A O 1
ATOM 813 N N . GLY A 1 105 ? 6.446 7.697 3.292 1.00 93.25 105 GLY A N 1
ATOM 814 C CA . GLY A 1 105 ? 7.796 7.889 2.771 1.00 93.25 105 GLY A CA 1
ATOM 815 C C . GLY A 1 105 ? 8.128 6.931 1.624 1.00 93.25 105 GLY A C 1
ATOM 816 O O . GLY A 1 105 ? 8.633 7.373 0.593 1.00 93.25 105 GLY A O 1
ATOM 817 N N . GLU A 1 106 ? 7.796 5.643 1.751 1.00 91.88 106 GLU A N 1
ATOM 818 C CA . GLU A 1 106 ? 7.979 4.676 0.657 1.00 91.88 106 GLU A CA 1
ATOM 819 C C . GLU A 1 106 ? 7.065 4.969 -0.544 1.00 91.88 106 GLU A C 1
ATOM 821 O O . GLU A 1 106 ? 7.528 4.942 -1.685 1.00 91.88 106 GLU A O 1
ATOM 826 N N . SER A 1 107 ? 5.795 5.330 -0.316 1.00 90.50 107 SER A N 1
ATOM 827 C CA . SER A 1 107 ? 4.881 5.728 -1.403 1.00 90.50 107 SER A CA 1
ATOM 828 C C . SER A 1 107 ? 5.429 6.913 -2.197 1.00 90.50 107 SER A C 1
ATOM 830 O O . SER A 1 107 ? 5.512 6.862 -3.429 1.00 90.50 107 SER A O 1
ATOM 832 N N . MET A 1 108 ? 5.904 7.945 -1.498 1.00 89.38 108 MET A N 1
ATOM 833 C CA . MET A 1 108 ? 6.455 9.150 -2.114 1.00 89.38 108 MET A CA 1
ATOM 834 C C . MET A 1 108 ? 7.697 8.862 -2.962 1.00 89.38 108 MET A C 1
ATOM 836 O O . MET A 1 108 ? 7.811 9.409 -4.059 1.00 89.38 108 MET A O 1
ATOM 840 N N . LYS A 1 109 ? 8.597 7.964 -2.529 1.00 89.88 109 LYS A N 1
ATOM 841 C CA . LYS A 1 109 ? 9.765 7.563 -3.341 1.00 89.88 109 LYS A CA 1
ATOM 842 C C . LYS A 1 109 ? 9.347 7.025 -4.709 1.00 89.88 109 LYS A C 1
ATOM 844 O O . LYS A 1 109 ? 9.957 7.360 -5.725 1.00 89.88 109 LYS A O 1
ATOM 849 N N . HIS A 1 110 ? 8.286 6.221 -4.754 1.00 86.44 110 HIS A N 1
ATOM 850 C CA . HIS A 1 110 ? 7.776 5.677 -6.008 1.00 86.44 110 HIS A CA 1
ATOM 851 C C . HIS A 1 110 ? 7.034 6.724 -6.840 1.00 86.44 110 HIS A C 1
ATOM 853 O O . HIS A 1 110 ? 7.231 6.774 -8.056 1.00 86.44 110 HIS A O 1
ATOM 859 N N . GLN A 1 111 ? 6.241 7.596 -6.210 1.00 84.88 111 GLN A N 1
ATOM 860 C CA . GLN A 1 111 ? 5.541 8.687 -6.899 1.00 84.88 111 GLN A CA 1
ATOM 861 C C . GLN A 1 111 ? 6.519 9.666 -7.569 1.00 84.88 111 GLN A C 1
ATOM 863 O O . GLN A 1 111 ? 6.328 10.034 -8.725 1.00 84.88 111 GLN A O 1
ATOM 868 N N . MET A 1 112 ? 7.612 10.026 -6.891 1.00 83.81 112 MET A N 1
ATOM 869 C CA . MET A 1 112 ? 8.604 10.980 -7.406 1.00 83.81 112 MET A CA 1
ATOM 870 C C . MET A 1 112 ? 9.420 10.462 -8.597 1.00 83.81 112 MET A C 1
ATOM 872 O O . MET A 1 112 ? 10.036 11.243 -9.315 1.00 83.81 112 MET A O 1
ATOM 876 N N . SER A 1 113 ? 9.429 9.153 -8.839 1.00 79.75 113 SER A N 1
ATOM 877 C CA . SER A 1 113 ? 10.201 8.537 -9.929 1.00 79.75 113 SER A CA 1
ATOM 878 C C . SER A 1 113 ? 9.465 8.484 -11.282 1.00 79.75 113 SER A C 1
ATOM 880 O O . SER A 1 113 ? 9.912 7.812 -12.217 1.00 79.75 113 SER A O 1
ATOM 882 N N . GLY A 1 114 ? 8.324 9.174 -11.397 1.00 83.12 114 GLY A N 1
ATOM 883 C CA . GLY A 1 114 ? 7.487 9.223 -12.596 1.00 83.12 114 GLY A CA 1
ATOM 884 C C . GLY A 1 114 ? 6.325 8.234 -12.521 1.00 83.12 114 GLY A C 1
ATOM 885 O O . GLY A 1 114 ? 5.330 8.480 -11.846 1.00 83.12 114 GLY A O 1
ATOM 886 N N . ASN A 1 115 ? 6.412 7.100 -13.226 1.00 86.38 115 ASN A N 1
ATOM 887 C CA . ASN A 1 115 ? 5.345 6.096 -13.176 1.00 86.38 115 ASN A CA 1
ATOM 888 C C . ASN A 1 115 ? 5.496 5.198 -11.939 1.00 86.38 115 ASN A C 1
ATOM 890 O O . ASN A 1 115 ? 6.365 4.323 -11.892 1.00 86.38 115 ASN A O 1
ATOM 894 N N . TYR A 1 116 ? 4.587 5.377 -10.981 1.00 87.25 116 TYR A N 1
ATOM 895 C CA . TYR A 1 116 ? 4.537 4.635 -9.721 1.00 87.25 116 TYR A CA 1
ATOM 896 C C . TYR A 1 116 ? 4.671 3.111 -9.889 1.00 87.25 116 TYR A C 1
ATOM 898 O O . TYR A 1 116 ? 5.484 2.478 -9.220 1.00 87.25 116 TYR A O 1
ATOM 906 N N . PHE A 1 117 ? 3.936 2.502 -10.829 1.00 88.06 117 PHE A N 1
ATOM 907 C CA . PHE A 1 117 ? 3.946 1.044 -11.028 1.00 88.06 117 PHE A CA 1
ATOM 908 C C . PHE A 1 117 ? 5.239 0.551 -11.663 1.00 88.06 117 PHE A C 1
ATOM 910 O O . PHE A 1 117 ? 5.703 -0.544 -11.350 1.00 88.06 117 PHE A O 1
ATOM 917 N N . VAL A 1 118 ? 5.835 1.349 -12.551 1.00 89.44 118 VAL A N 1
ATOM 918 C CA . VAL A 1 118 ? 7.152 1.038 -13.120 1.00 89.44 118 VAL A CA 1
ATOM 919 C C . VAL A 1 118 ? 8.204 1.050 -12.018 1.00 89.44 118 VAL A C 1
ATOM 921 O O . VAL A 1 118 ? 9.017 0.132 -11.946 1.00 89.44 118 VAL A O 1
ATOM 924 N N . SER A 1 119 ? 8.161 2.057 -11.147 1.00 90.44 119 SER A N 1
ATOM 925 C CA . SER A 1 119 ? 9.068 2.189 -10.009 1.00 90.44 119 SER A CA 1
ATOM 926 C C . SER A 1 119 ? 8.939 1.038 -9.023 1.00 90.44 119 SER A C 1
ATOM 928 O O . SER A 1 119 ? 9.921 0.349 -8.749 1.00 90.44 119 SER A O 1
ATOM 930 N N . ALA A 1 120 ? 7.714 0.753 -8.575 1.00 90.31 120 ALA A N 1
ATOM 931 C CA . ALA A 1 120 ? 7.438 -0.359 -7.678 1.00 90.31 120 ALA A C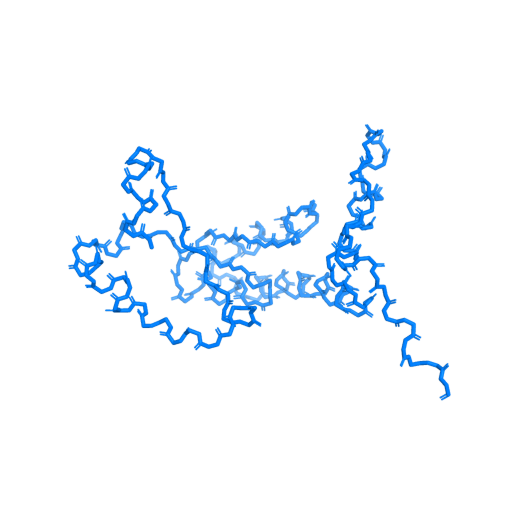A 1
ATOM 932 C C . ALA A 1 120 ? 7.900 -1.693 -8.289 1.00 90.31 120 ALA A C 1
ATOM 934 O O . ALA A 1 120 ? 8.555 -2.495 -7.630 1.00 90.31 120 ALA A O 1
ATOM 935 N N . LYS A 1 121 ? 7.659 -1.922 -9.588 1.00 90.62 121 LYS A N 1
ATOM 936 C CA . LYS A 1 121 ? 8.109 -3.151 -10.257 1.00 90.62 121 LYS A CA 1
ATOM 937 C C . LYS A 1 121 ? 9.635 -3.245 -10.377 1.00 90.62 121 LYS A C 1
ATOM 939 O O . LYS A 1 121 ? 10.186 -4.342 -10.274 1.00 90.62 121 LYS A O 1
ATOM 944 N N . LYS A 1 122 ? 10.329 -2.123 -10.601 1.00 90.00 122 LYS A N 1
ATOM 945 C CA . LYS A 1 122 ? 11.802 -2.071 -10.599 1.00 90.00 122 LYS A CA 1
ATOM 946 C C . LYS A 1 122 ? 12.355 -2.431 -9.220 1.00 90.00 122 LYS A C 1
ATOM 948 O O . LYS A 1 122 ? 13.235 -3.286 -9.150 1.00 90.00 122 LYS A O 1
ATOM 953 N N . GLN A 1 123 ? 11.801 -1.848 -8.156 1.00 91.00 123 GLN A N 1
ATOM 954 C CA . GLN A 1 123 ? 12.190 -2.172 -6.783 1.00 91.00 123 GLN A CA 1
ATOM 955 C C . GLN A 1 123 ? 11.933 -3.646 -6.468 1.00 91.00 123 GLN A C 1
ATOM 957 O O . GLN A 1 123 ? 12.836 -4.340 -6.018 1.00 91.00 123 GLN A O 1
ATOM 962 N N . PHE A 1 124 ? 10.750 -4.163 -6.810 1.00 91.31 124 PHE A N 1
ATOM 963 C CA . PHE A 1 124 ? 10.408 -5.559 -6.547 1.00 91.31 124 PHE A CA 1
ATOM 964 C C . PHE A 1 124 ? 11.384 -6.528 -7.225 1.00 91.31 124 PHE A C 1
ATOM 966 O O . PHE A 1 124 ? 11.851 -7.468 -6.594 1.00 91.31 124 PHE A O 1
ATOM 973 N N . ASN A 1 125 ? 11.753 -6.275 -8.488 1.00 92.00 125 ASN A N 1
ATOM 974 C CA . ASN A 1 125 ? 12.783 -7.056 -9.181 1.00 92.00 125 ASN A CA 1
ATOM 975 C C . ASN A 1 125 ? 14.143 -7.008 -8.468 1.00 92.00 125 ASN A C 1
ATOM 977 O O . ASN A 1 125 ? 14.843 -8.017 -8.449 1.00 92.00 125 ASN A O 1
ATOM 981 N N . ALA A 1 126 ? 14.534 -5.856 -7.914 1.00 90.94 126 ALA A N 1
ATOM 982 C CA . ALA A 1 126 ? 15.771 -5.738 -7.148 1.00 90.94 126 ALA A CA 1
ATOM 983 C C . ALA A 1 126 ? 15.701 -6.570 -5.858 1.00 90.94 126 ALA A C 1
ATOM 985 O O . ALA A 1 126 ? 16.626 -7.336 -5.582 1.00 90.94 126 ALA A O 1
ATOM 986 N N . ASP A 1 127 ? 14.580 -6.490 -5.140 1.00 89.69 127 ASP A N 1
ATOM 987 C CA . ASP A 1 127 ? 14.367 -7.188 -3.873 1.00 89.69 127 ASP A CA 1
ATOM 988 C C . ASP A 1 127 ? 14.391 -8.707 -4.047 1.00 89.69 127 ASP A C 1
ATOM 990 O O . ASP A 1 127 ? 15.022 -9.402 -3.257 1.00 89.69 127 ASP A O 1
ATOM 994 N N . VAL A 1 128 ? 13.776 -9.247 -5.105 1.00 91.69 128 VAL A N 1
ATOM 995 C CA . VAL A 1 128 ? 13.701 -10.705 -5.329 1.00 91.69 128 VAL A CA 1
ATOM 996 C C . VAL A 1 128 ? 14.855 -11.271 -6.162 1.00 91.69 128 VAL A C 1
ATOM 998 O O . VAL A 1 128 ? 14.924 -12.483 -6.378 1.00 91.69 128 VAL A O 1
ATOM 1001 N N . LYS A 1 129 ? 15.805 -10.432 -6.602 1.00 92.75 129 LYS A N 1
ATOM 1002 C CA . LYS A 1 129 ? 16.939 -10.852 -7.445 1.00 92.75 129 LYS A CA 1
ATOM 1003 C C . LYS A 1 129 ? 17.785 -11.946 -6.794 1.00 92.75 129 LYS A C 1
ATOM 1005 O O . LYS A 1 129 ? 18.229 -12.867 -7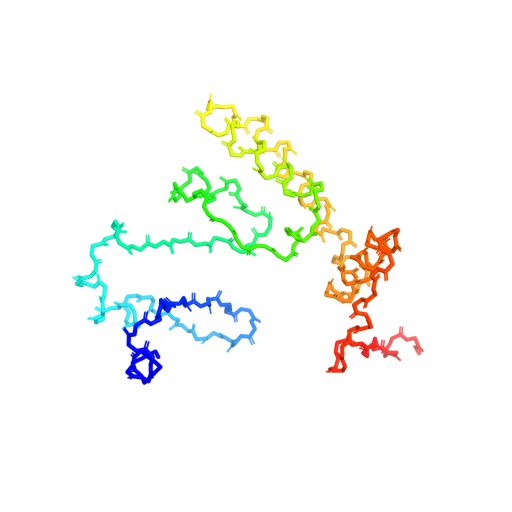.475 1.00 92.75 129 LYS A O 1
ATOM 1010 N N . HIS A 1 130 ? 17.997 -11.859 -5.481 1.00 93.00 130 HIS A N 1
ATOM 1011 C CA . HIS A 1 130 ? 18.771 -12.843 -4.718 1.00 93.00 130 HIS A CA 1
ATOM 1012 C C . HIS A 1 130 ? 18.110 -14.233 -4.679 1.00 93.00 130 HIS A C 1
ATOM 1014 O O . HIS A 1 130 ? 18.795 -15.224 -4.450 1.00 93.00 130 HIS A O 1
ATOM 1020 N N . LEU A 1 131 ? 16.803 -14.314 -4.953 1.00 94.62 131 LEU A N 1
ATOM 1021 C CA . LEU A 1 131 ? 16.048 -15.564 -5.081 1.00 94.62 131 LEU A CA 1
ATOM 1022 C C . LEU A 1 131 ? 16.097 -16.139 -6.507 1.00 94.62 131 LEU A C 1
ATOM 1024 O O . LEU A 1 131 ? 15.453 -17.146 -6.784 1.00 94.62 131 LEU A O 1
ATOM 1028 N N . GLY A 1 132 ? 16.803 -15.485 -7.437 1.00 94.75 132 GLY A N 1
ATOM 1029 C CA . GLY A 1 132 ? 16.810 -15.856 -8.854 1.00 94.75 132 GLY A CA 1
ATOM 1030 C C . GLY A 1 132 ? 15.497 -15.548 -9.583 1.00 94.75 132 GLY A C 1
ATOM 1031 O O . GLY A 1 132 ? 15.285 -16.035 -10.692 1.00 94.75 132 GLY A O 1
ATOM 1032 N N . ILE A 1 133 ? 14.608 -14.749 -8.984 1.00 93.75 133 ILE A N 1
ATOM 1033 C CA . ILE A 1 133 ? 13.308 -14.392 -9.560 1.00 93.75 133 ILE A CA 1
ATOM 1034 C C . ILE A 1 133 ? 13.444 -13.112 -10.396 1.00 93.75 133 ILE A C 1
ATOM 1036 O O . ILE A 1 133 ? 14.094 -12.150 -9.992 1.00 93.75 133 ILE A O 1
ATOM 1040 N N . ASN A 1 134 ? 12.787 -13.084 -11.559 1.00 92.38 134 ASN A N 1
ATOM 1041 C CA . ASN A 1 134 ? 12.648 -11.899 -12.404 1.00 92.38 134 ASN A CA 1
ATOM 1042 C C . ASN A 1 134 ? 11.203 -11.799 -12.914 1.00 92.38 134 ASN A C 1
ATOM 1044 O O . ASN A 1 134 ? 10.732 -12.680 -13.632 1.00 92.38 134 ASN A O 1
ATOM 1048 N N . VAL A 1 135 ? 10.502 -10.718 -12.565 1.00 89.62 135 VAL A N 1
ATOM 1049 C CA . VAL A 1 135 ? 9.102 -10.477 -12.965 1.00 89.62 135 VAL A CA 1
ATOM 1050 C C . VAL A 1 135 ? 8.970 -9.628 -14.239 1.00 89.62 135 VAL A C 1
ATOM 1052 O O . VAL A 1 135 ? 7.861 -9.249 -14.641 1.00 89.62 135 VAL A O 1
ATOM 1055 N N . GLY A 1 136 ? 10.095 -9.311 -14.884 1.00 90.62 136 GLY A N 1
ATOM 1056 C CA . GLY A 1 136 ? 10.181 -8.556 -16.130 1.00 90.62 136 GLY A CA 1
ATOM 1057 C C . GLY A 1 136 ? 9.862 -7.066 -15.981 1.00 90.62 136 GLY A C 1
ATOM 1058 O O . GLY A 1 136 ? 9.605 -6.557 -14.888 1.00 90.62 136 GLY A O 1
ATOM 1059 N N . ALA A 1 137 ? 9.848 -6.350 -17.106 1.00 89.12 137 ALA A N 1
ATOM 1060 C CA . ALA A 1 137 ? 9.489 -4.932 -17.160 1.00 89.12 137 ALA A CA 1
ATOM 1061 C C . ALA A 1 137 ? 7.965 -4.714 -17.086 1.00 89.12 137 ALA A C 1
ATOM 1063 O O . ALA A 1 137 ? 7.169 -5.646 -17.252 1.00 89.12 137 ALA A O 1
ATOM 1064 N N . ALA A 1 138 ? 7.533 -3.482 -16.807 1.00 89.00 138 ALA A N 1
ATOM 1065 C CA . ALA A 1 138 ? 6.131 -3.102 -16.976 1.00 89.00 138 ALA A CA 1
ATOM 1066 C C . ALA A 1 138 ? 5.738 -3.216 -18.460 1.00 89.00 138 ALA A C 1
ATOM 1068 O O . ALA A 1 138 ? 6.576 -3.021 -19.336 1.00 89.00 138 ALA A O 1
ATOM 1069 N N . ARG A 1 139 ? 4.478 -3.556 -18.746 1.00 88.12 139 ARG A N 1
ATOM 1070 C CA . ARG A 1 139 ? 3.989 -3.644 -20.129 1.00 88.12 139 ARG A CA 1
ATOM 1071 C C . ARG A 1 139 ? 3.572 -2.261 -20.646 1.00 88.12 139 ARG A C 1
ATOM 1073 O O . ARG A 1 139 ? 3.157 -1.426 -19.838 1.00 88.12 139 ARG A O 1
ATOM 1080 N N . PRO A 1 140 ? 3.597 -2.031 -21.968 1.00 85.56 140 PRO A N 1
ATOM 1081 C CA . PRO A 1 140 ? 2.910 -0.901 -22.582 1.00 85.56 140 PRO A CA 1
ATOM 1082 C C . PRO A 1 140 ? 1.443 -0.786 -22.120 1.00 85.56 140 PRO A C 1
ATOM 1084 O O . PRO A 1 140 ? 0.794 -1.820 -21.938 1.00 85.56 140 PRO A O 1
ATOM 1087 N N . PRO A 1 141 ? 0.902 0.431 -21.924 1.00 85.69 141 PRO A N 1
ATOM 1088 C CA . PRO A 1 141 ? 1.560 1.726 -22.114 1.00 85.69 141 PRO A CA 1
ATOM 1089 C C . PRO A 1 141 ? 2.365 2.214 -20.895 1.00 85.69 141 PRO A C 1
ATOM 1091 O O . PRO A 1 141 ? 2.958 3.282 -20.951 1.00 85.69 141 PRO A O 1
ATOM 1094 N N . LEU A 1 142 ? 2.417 1.454 -19.793 1.00 80.94 142 LEU A N 1
ATOM 1095 C CA . LEU A 1 142 ? 3.046 1.902 -18.541 1.00 80.94 142 LEU A CA 1
ATOM 1096 C C . LEU A 1 142 ? 4.559 2.116 -18.665 1.00 80.94 142 LEU A C 1
ATOM 1098 O O . LEU A 1 142 ? 5.113 2.942 -17.949 1.00 80.94 142 LEU A O 1
ATOM 1102 N N . CYS A 1 143 ? 5.226 1.366 -19.545 1.00 73.50 143 CYS A N 1
ATOM 1103 C CA . CYS A 1 143 ? 6.664 1.482 -19.786 1.00 73.50 143 CYS A CA 1
ATOM 1104 C C . CYS A 1 143 ? 7.050 2.560 -20.807 1.00 73.50 143 CYS A C 1
ATOM 1106 O O . CYS A 1 143 ? 8.244 2.768 -21.004 1.00 73.50 143 CYS A O 1
ATOM 1108 N N . TYR A 1 144 ? 6.086 3.231 -21.447 1.00 65.19 144 TYR A N 1
ATOM 1109 C CA . TYR A 1 144 ? 6.381 4.433 -22.218 1.00 65.19 144 TYR A CA 1
ATOM 1110 C C . TYR A 1 144 ? 6.535 5.578 -21.219 1.00 65.19 144 TYR A C 1
ATOM 1112 O O . TYR A 1 144 ? 5.554 6.163 -20.762 1.00 65.19 144 TYR A O 1
ATOM 1120 N N . GLN A 1 145 ? 7.769 5.864 -20.811 1.00 55.38 145 GLN A N 1
ATOM 1121 C CA . GLN A 1 145 ? 8.045 7.184 -20.262 1.00 55.38 145 GLN A CA 1
ATOM 1122 C C . GLN A 1 145 ? 7.856 8.169 -21.417 1.00 55.38 145 GLN A C 1
ATOM 1124 O O . GLN A 1 145 ? 8.434 7.988 -22.484 1.00 55.38 145 GLN A O 1
ATOM 1129 N N . TYR A 1 146 ? 6.971 9.144 -21.236 1.00 46.50 146 TYR A N 1
ATOM 1130 C CA . TYR A 1 146 ? 6.824 10.259 -22.157 1.00 46.50 146 TYR A CA 1
ATOM 1131 C C . TYR A 1 146 ? 8.187 10.960 -22.291 1.00 46.50 146 TYR A C 1
ATOM 1133 O O . TYR A 1 146 ? 8.572 11.706 -21.399 1.00 46.50 146 TYR A O 1
ATOM 1141 N N . GLU A 1 147 ? 8.892 10.760 -23.405 1.00 40.69 147 GLU A N 1
ATOM 1142 C CA . GLU A 1 147 ? 9.987 11.629 -23.876 1.00 40.69 147 GLU A CA 1
ATOM 1143 C C . GLU A 1 147 ? 9.436 12.993 -24.368 1.00 40.69 147 GLU A C 1
ATOM 1145 O O . GLU A 1 147 ? 9.857 13.508 -25.395 1.00 40.69 147 GLU A O 1
ATOM 1150 N N . TRP A 1 148 ? 8.423 13.563 -23.700 1.00 40.53 148 TRP A N 1
ATOM 1151 C CA . TRP A 1 148 ? 7.645 14.707 -24.214 1.00 40.53 148 TRP A CA 1
ATOM 1152 C C . TRP A 1 148 ? 7.879 16.036 -23.490 1.00 40.53 148 TRP A C 1
ATOM 1154 O O . TRP A 1 148 ? 7.105 16.964 -23.697 1.00 40.53 148 TRP A O 1
ATOM 1164 N N . PHE A 1 149 ? 8.927 16.168 -22.677 1.00 38.69 149 PHE A N 1
ATOM 1165 C CA . PHE A 1 149 ? 9.320 17.469 -22.122 1.00 38.69 149 PHE A CA 1
ATOM 1166 C C . PHE A 1 149 ? 10.839 17.571 -21.978 1.00 38.69 149 PHE A C 1
ATOM 1168 O O . PHE A 1 149 ? 11.349 17.633 -20.872 1.00 38.69 149 PHE A O 1
ATOM 1175 N N . ASP A 1 150 ? 11.534 17.563 -23.111 1.00 38.00 150 ASP A N 1
ATOM 1176 C CA . ASP A 1 150 ? 12.812 18.259 -23.289 1.00 38.00 150 ASP A CA 1
ATOM 1177 C C . ASP A 1 150 ? 12.852 18.737 -24.751 1.00 38.00 150 ASP A C 1
ATOM 1179 O O . ASP A 1 150 ? 13.348 18.057 -25.651 1.00 38.00 150 ASP A O 1
ATOM 1183 N N . SER A 1 151 ? 12.224 19.891 -24.989 1.00 39.97 151 SER A N 1
ATOM 1184 C CA . SER A 1 151 ? 12.347 20.701 -26.207 1.00 39.97 151 SER A CA 1
ATOM 1185 C C . SER A 1 151 ? 12.590 22.146 -25.814 1.00 39.97 151 SER A C 1
ATOM 1187 O O . SER A 1 151 ? 11.760 22.637 -25.011 1.00 39.97 151 SER A O 1
#

Foldseek 3Di:
DVVVCVVPVPDDDDDDDDCVPVPPPVPPCCPVCVVVVVPVPPVNDADAAEDLLCVLCCCQPVVHLHYDYPCCLPPLLVVLSVQLNVCVVVVNNVSNVVSSVVSVVVQVVLVVVPQNVQSSLVVSQVVCVVVVDHPDGDDPPSPPDPPPPDD

pLDDT: mean 78.6, std 18.02, range [36.97, 98.06]

Radius of gyration: 18.85 Å; chains: 1; bounding box: 49×40×48 Å

Secondary structure (DSSP, 8-state):
-HHHHHHSTTSPP-----HHHH------HHHHTHHHHSSS-GGG----B--GGGHHHHHHHS----B--GGGGSHHHHHHHHHHHHHHHTT-HHHHHHHHHHHHHHHHHHHHTSSHHHHHHHHHHHHHGGGT----PPPTTTT-----S--